Protein AF-A0A964BU59-F1 (afdb_monomer_lite)

Radius of gyration: 17.19 Å; chains: 1; bounding box: 51×30×40 Å

Foldseek 3Di:
DPPVVVVVVVVVLVVVLVVLVVLCQVCVVVLVVCVVVVDQLQVSLVVSDDDDDSVSNSVSSVLSVVLLVCLLVVQAVDLVFDALVRSCVVSVHDSVSSVVSLVVCVVVVQWDDDPRGIHGPVND

Sequence (124 aa):
MNTHEESNRAKKAALLAKKDRENIIKNGVNILQHYRSGWSVVEIAAATCESENTSIRISAIRNFINQVNSIMGLIKSHVEGLSDREIAQKLNLEVGIVMEELKWFQKSHIVTQKGQVWIHKKYE

Secondary structure (DSSP, 8-state):
--HHHHHHHHHHHHHHHHHHHHHHHHHHHHHHHHHHTT--HHHHHHHS--SS-HHHHHHHHHHHHHHHHHHHHHHHH-TT-EEHHHHHHHHT--HHHHHHHHHHHHHTTSEEEETTEEEEGGG-

pLDDT: mean 85.46, std 11.57, range [49.75, 96.31]

Organism: NCBI:txid2874699

Structure (mmCIF, N/CA/C/O backbone):
data_AF-A0A964BU59-F1
#
_entry.id   AF-A0A964BU59-F1
#
loop_
_atom_site.group_PDB
_atom_site.id
_atom_site.type_symbol
_atom_site.label_atom_id
_atom_site.label_alt_id
_atom_site.label_comp_id
_atom_site.label_asym_id
_atom_site.label_entity_id
_atom_site.label_seq_id
_atom_site.pdbx_PDB_ins_code
_atom_site.Cartn_x
_atom_site.Cartn_y
_atom_site.Cartn_z
_atom_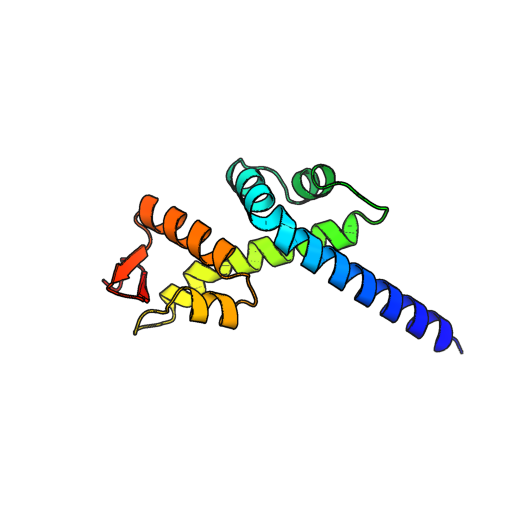site.occupancy
_atom_site.B_iso_or_equiv
_atom_site.auth_seq_id
_atom_site.auth_comp_id
_atom_site.auth_asym_id
_atom_site.auth_atom_id
_atom_site.pdbx_PDB_model_num
ATOM 1 N N . MET A 1 1 ? 34.191 -20.602 -13.731 1.00 49.75 1 MET A N 1
ATOM 2 C CA . MET A 1 1 ? 34.687 -19.266 -13.346 1.00 49.75 1 MET A CA 1
ATOM 3 C C . MET A 1 1 ? 33.819 -18.243 -14.060 1.00 49.75 1 MET A C 1
ATOM 5 O O . MET A 1 1 ? 33.928 -18.165 -15.270 1.00 49.75 1 MET A O 1
ATOM 9 N N . ASN A 1 2 ? 32.903 -17.566 -13.357 1.00 51.34 2 ASN A N 1
ATOM 10 C CA . ASN A 1 2 ? 32.447 -16.217 -13.737 1.00 51.34 2 ASN A CA 1
ATOM 11 C C . ASN A 1 2 ? 31.745 -15.486 -12.578 1.00 51.34 2 ASN A C 1
ATOM 13 O O . ASN A 1 2 ? 30.737 -14.802 -12.733 1.00 51.34 2 ASN A O 1
ATOM 17 N N . THR A 1 3 ? 32.353 -15.576 -11.393 1.00 56.88 3 THR A N 1
ATOM 18 C CA . THR A 1 3 ? 31.974 -14.797 -10.203 1.00 56.88 3 THR A CA 1
ATOM 19 C C . THR A 1 3 ? 31.984 -13.284 -10.470 1.00 56.88 3 THR A C 1
ATOM 21 O O . THR A 1 3 ? 31.215 -12.542 -9.863 1.00 56.88 3 THR A O 1
ATOM 24 N N . HIS A 1 4 ? 32.802 -12.813 -11.419 1.00 55.91 4 HIS A N 1
ATOM 25 C CA . HIS A 1 4 ? 32.839 -11.414 -11.856 1.00 55.91 4 HIS A CA 1
ATOM 26 C C . HIS A 1 4 ? 31.603 -10.979 -12.666 1.00 55.91 4 HIS A C 1
ATOM 28 O O . HIS A 1 4 ? 31.104 -9.871 -12.457 1.00 55.91 4 HIS A O 1
ATOM 34 N N . GLU A 1 5 ? 31.071 -11.828 -13.551 1.00 57.62 5 GLU A N 1
ATOM 35 C CA . GLU A 1 5 ? 29.862 -11.515 -14.332 1.00 57.62 5 GLU A CA 1
ATOM 36 C C . GLU A 1 5 ? 28.599 -11.549 -13.464 1.00 57.62 5 GLU A C 1
ATOM 38 O O . GLU A 1 5 ? 27.746 -10.664 -13.573 1.00 57.62 5 GLU A O 1
ATOM 43 N N . GLU A 1 6 ? 28.506 -12.513 -12.544 1.00 60.28 6 GLU A N 1
ATOM 44 C CA . GLU A 1 6 ? 27.421 -12.580 -11.558 1.00 60.28 6 GLU A CA 1
ATOM 45 C C . GLU A 1 6 ? 27.454 -11.387 -10.594 1.00 60.28 6 GLU A C 1
ATOM 47 O O . GLU A 1 6 ? 26.414 -10.777 -10.333 1.00 60.28 6 GLU A O 1
ATOM 52 N N . SER A 1 7 ? 28.647 -10.974 -10.144 1.00 62.88 7 SER A N 1
ATOM 53 C CA . SER A 1 7 ? 28.828 -9.767 -9.325 1.00 62.88 7 SER A CA 1
ATOM 54 C C . SER A 1 7 ? 28.364 -8.500 -10.057 1.00 62.88 7 SER A C 1
ATOM 56 O O . SER A 1 7 ? 27.665 -7.664 -9.478 1.00 62.88 7 SER A O 1
ATOM 58 N N . ASN A 1 8 ? 28.674 -8.366 -11.350 1.00 73.06 8 ASN A N 1
ATOM 59 C CA . ASN A 1 8 ? 28.233 -7.225 -12.157 1.00 73.06 8 ASN A CA 1
ATOM 60 C C . ASN A 1 8 ? 26.718 -7.232 -12.417 1.00 73.06 8 ASN A C 1
ATOM 62 O O . ASN A 1 8 ? 26.082 -6.175 -12.368 1.00 73.06 8 ASN A O 1
ATOM 66 N N . ARG A 1 9 ? 26.111 -8.407 -12.628 1.00 71.44 9 ARG A N 1
ATOM 67 C CA . ARG A 1 9 ? 24.655 -8.545 -12.790 1.00 71.44 9 ARG A CA 1
ATOM 68 C C . ARG A 1 9 ? 23.909 -8.186 -11.502 1.00 71.44 9 ARG A C 1
ATOM 70 O O . ARG A 1 9 ? 22.942 -7.427 -11.561 1.00 71.44 9 ARG A O 1
ATOM 77 N N . ALA A 1 10 ? 24.384 -8.659 -10.350 1.00 74.50 10 ALA A N 1
ATOM 78 C CA . ALA A 1 10 ? 23.802 -8.345 -9.046 1.00 74.50 10 ALA A CA 1
ATOM 79 C C . ALA A 1 10 ? 23.885 -6.844 -8.721 1.00 74.50 10 ALA A C 1
ATOM 81 O O . ALA A 1 10 ? 22.891 -6.242 -8.315 1.00 74.50 10 ALA A O 1
ATOM 82 N N . LYS A 1 11 ? 25.036 -6.204 -8.976 1.00 79.19 11 LYS A N 1
ATOM 83 C CA . LYS A 1 11 ? 25.199 -4.750 -8.801 1.00 79.19 11 LYS A CA 1
ATOM 84 C C . LYS A 1 11 ? 24.260 -3.951 -9.706 1.00 79.19 11 LYS A C 1
ATOM 86 O O . LYS A 1 11 ? 23.633 -2.998 -9.244 1.00 79.19 11 LYS A O 1
ATOM 91 N N . LYS A 1 12 ? 24.119 -4.353 -10.975 1.00 78.06 12 LYS A N 1
ATOM 92 C CA . LYS A 1 12 ? 23.189 -3.712 -11.918 1.00 78.06 12 LYS A CA 1
ATOM 93 C C . LYS A 1 12 ? 21.735 -3.860 -11.455 1.00 78.06 12 LYS A C 1
ATOM 95 O O . LYS A 1 12 ? 20.997 -2.880 -11.481 1.00 78.06 12 LYS A O 1
ATOM 100 N N . ALA A 1 13 ? 21.342 -5.042 -10.980 1.00 71.69 13 ALA A N 1
ATOM 101 C CA . ALA A 1 13 ? 20.005 -5.286 -10.439 1.00 71.69 13 ALA A CA 1
ATOM 102 C C . ALA A 1 13 ? 19.720 -4.444 -9.183 1.00 71.69 13 ALA A C 1
ATOM 104 O O . ALA A 1 13 ? 18.660 -3.832 -9.090 1.00 71.69 13 ALA A O 1
ATOM 105 N N . ALA A 1 14 ? 20.677 -4.342 -8.257 1.00 76.62 14 ALA A N 1
ATOM 106 C CA . ALA A 1 14 ? 20.539 -3.517 -7.057 1.00 76.62 14 ALA A CA 1
ATOM 107 C C . ALA A 1 14 ? 20.402 -2.020 -7.387 1.00 76.62 14 ALA A C 1
ATOM 109 O O . ALA A 1 14 ? 19.564 -1.329 -6.808 1.00 76.62 14 ALA A O 1
ATOM 110 N N . LEU A 1 15 ? 21.186 -1.518 -8.349 1.00 79.69 15 LEU A N 1
ATOM 111 C CA . LEU A 1 15 ? 21.088 -0.130 -8.807 1.00 79.69 15 LEU A CA 1
ATOM 112 C C . LEU A 1 15 ? 19.721 0.164 -9.442 1.00 79.69 15 LEU A C 1
ATOM 114 O O . LEU A 1 15 ? 19.140 1.216 -9.185 1.00 79.69 15 LEU A O 1
ATOM 118 N N . LEU A 1 16 ? 19.204 -0.763 -10.251 1.00 71.75 16 LEU A N 1
ATOM 119 C CA . LEU A 1 16 ? 17.882 -0.638 -10.866 1.00 71.75 16 LEU A CA 1
ATOM 120 C C . LEU A 1 16 ? 16.769 -0.678 -9.814 1.00 71.75 16 LEU A C 1
ATOM 122 O O . LEU A 1 16 ? 15.941 0.223 -9.795 1.00 71.75 16 LEU A O 1
ATOM 126 N N . ALA A 1 17 ? 16.823 -1.612 -8.861 1.00 71.19 17 ALA A N 1
ATOM 127 C CA . ALA A 1 17 ? 15.864 -1.674 -7.757 1.00 71.19 17 ALA A CA 1
ATOM 128 C C . ALA A 1 17 ? 15.848 -0.383 -6.918 1.00 71.19 17 ALA A C 1
ATOM 130 O O . ALA A 1 17 ? 14.790 0.059 -6.468 1.00 71.19 17 ALA A O 1
ATOM 131 N N . LYS A 1 18 ? 17.010 0.260 -6.733 1.00 77.75 18 LYS A N 1
ATOM 132 C CA . LYS A 1 18 ? 17.096 1.574 -6.085 1.00 77.75 18 LYS A CA 1
ATOM 133 C C . LYS A 1 18 ? 16.392 2.658 -6.907 1.00 77.75 18 LYS A C 1
ATOM 135 O O . LYS A 1 18 ? 15.580 3.390 -6.348 1.00 77.75 18 LYS A O 1
ATOM 140 N N . LYS A 1 19 ? 16.658 2.736 -8.216 1.00 77.56 19 LYS A N 1
ATOM 141 C CA . LYS A 1 19 ? 15.982 3.687 -9.118 1.00 77.56 19 LYS A 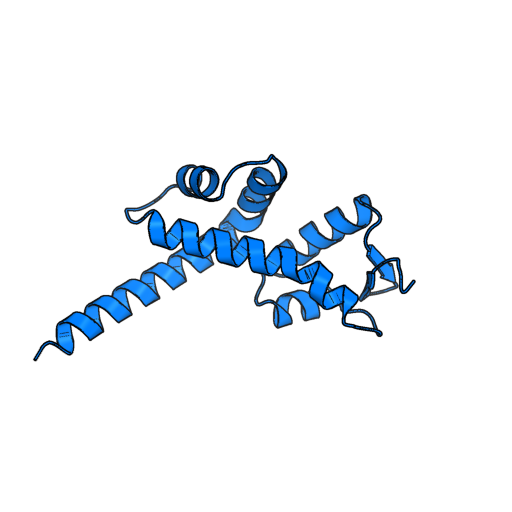CA 1
ATOM 142 C C . LYS A 1 19 ? 14.470 3.474 -9.148 1.00 77.56 19 LYS A C 1
ATOM 144 O O . LYS A 1 19 ? 13.720 4.442 -9.125 1.00 77.56 19 LYS A O 1
ATOM 149 N N . ASP A 1 20 ? 14.018 2.225 -9.138 1.00 75.25 20 ASP A N 1
ATOM 150 C CA . ASP A 1 20 ? 12.592 1.904 -9.112 1.00 75.25 20 ASP A CA 1
ATOM 151 C C . ASP A 1 20 ? 11.940 2.316 -7.790 1.00 75.25 20 ASP A C 1
ATOM 153 O O . ASP A 1 20 ? 10.840 2.865 -7.791 1.00 75.25 20 ASP A O 1
ATOM 157 N N . ARG A 1 21 ? 12.631 2.125 -6.659 1.00 75.00 21 ARG A N 1
ATOM 158 C CA . ARG A 1 21 ? 12.174 2.637 -5.360 1.00 75.00 21 ARG A CA 1
ATOM 159 C C . ARG A 1 21 ? 12.037 4.159 -5.384 1.00 75.00 21 ARG A C 1
ATOM 161 O O . ARG A 1 21 ? 11.029 4.680 -4.922 1.00 75.00 21 ARG A O 1
ATOM 168 N N . GLU A 1 22 ? 13.020 4.867 -5.932 1.00 80.00 22 GLU A N 1
ATOM 169 C CA . GLU A 1 22 ? 12.967 6.326 -6.095 1.00 80.00 22 GLU A CA 1
ATOM 170 C C . GLU A 1 22 ? 11.825 6.755 -7.030 1.00 80.00 22 GLU A C 1
ATOM 172 O O . GLU A 1 22 ? 11.149 7.746 -6.759 1.00 80.00 22 GLU A O 1
ATOM 177 N N . ASN A 1 23 ? 11.564 5.993 -8.094 1.00 78.38 23 ASN A N 1
ATOM 178 C CA . ASN A 1 23 ? 10.438 6.225 -8.992 1.00 78.38 23 ASN A CA 1
ATOM 179 C C . ASN A 1 23 ? 9.092 6.048 -8.275 1.00 78.38 23 ASN A C 1
ATOM 181 O O . ASN A 1 23 ? 8.215 6.893 -8.409 1.00 78.38 23 ASN A O 1
ATOM 185 N N . ILE A 1 24 ? 8.937 4.990 -7.476 1.00 83.12 24 ILE A N 1
ATOM 186 C CA . ILE A 1 24 ? 7.724 4.741 -6.684 1.00 83.12 24 ILE A CA 1
ATOM 187 C C . ILE A 1 24 ? 7.512 5.837 -5.640 1.00 83.12 24 ILE A C 1
ATOM 189 O O . ILE A 1 24 ? 6.385 6.273 -5.455 1.00 83.12 24 ILE A O 1
ATOM 193 N N . ILE A 1 25 ? 8.572 6.323 -4.993 1.00 81.31 25 ILE A N 1
ATOM 194 C CA . ILE A 1 25 ? 8.481 7.464 -4.068 1.00 81.31 25 ILE A CA 1
ATOM 195 C C . ILE A 1 25 ? 7.956 8.704 -4.809 1.00 81.31 25 ILE A C 1
ATOM 197 O O . ILE A 1 25 ? 7.018 9.353 -4.364 1.00 81.31 25 ILE A O 1
ATOM 201 N N . LYS A 1 26 ? 8.496 9.004 -5.995 1.00 82.62 26 LYS A N 1
ATOM 202 C CA . LYS A 1 26 ? 8.083 10.180 -6.779 1.00 82.62 26 LYS A CA 1
ATOM 203 C C . LYS A 1 26 ? 6.680 10.060 -7.381 1.00 82.62 26 LYS A C 1
ATOM 205 O O . LYS A 1 26 ? 5.969 11.054 -7.463 1.00 82.62 26 LYS A O 1
ATOM 210 N N . ASN A 1 27 ? 6.296 8.864 -7.828 1.00 84.50 27 ASN A N 1
ATOM 211 C CA . ASN A 1 27 ? 5.107 8.636 -8.657 1.00 84.50 27 ASN A CA 1
ATOM 212 C C . ASN A 1 27 ? 4.034 7.760 -7.992 1.00 84.50 27 ASN A C 1
ATOM 214 O O . ASN A 1 27 ? 3.029 7.443 -8.628 1.00 84.50 27 ASN A O 1
ATOM 218 N N . GLY A 1 28 ? 4.209 7.357 -6.733 1.00 87.38 28 GLY A N 1
ATOM 219 C CA . GLY A 1 28 ? 3.359 6.371 -6.059 1.00 87.38 28 GLY A CA 1
ATOM 220 C C . GLY A 1 28 ? 1.878 6.744 -6.046 1.00 87.38 28 GLY A C 1
ATOM 221 O O . GLY A 1 28 ? 1.030 5.886 -6.277 1.00 87.38 28 GLY A O 1
ATOM 222 N N . VAL A 1 29 ? 1.554 8.029 -5.874 1.00 88.19 29 VAL A N 1
ATOM 223 C CA . VAL A 1 29 ? 0.164 8.517 -5.922 1.00 88.19 29 VAL A CA 1
ATOM 224 C C . VAL A 1 29 ? -0.450 8.321 -7.311 1.00 88.19 29 VAL A C 1
ATOM 226 O O . VAL A 1 29 ? -1.563 7.811 -7.417 1.00 88.19 29 VAL A O 1
ATOM 229 N N . ASN A 1 30 ? 0.281 8.652 -8.379 1.00 89.81 30 ASN A N 1
ATOM 230 C CA . ASN A 1 30 ? -0.187 8.461 -9.756 1.00 89.81 30 ASN A CA 1
ATOM 231 C C . ASN A 1 30 ? -0.354 6.967 -10.077 1.00 89.81 30 ASN A C 1
ATOM 233 O O . ASN A 1 30 ? -1.357 6.561 -10.662 1.00 89.81 30 ASN A O 1
ATOM 237 N N . ILE A 1 31 ? 0.587 6.129 -9.625 1.00 90.88 31 ILE A N 1
ATOM 238 C CA . ILE A 1 31 ? 0.494 4.664 -9.733 1.00 90.88 31 ILE A CA 1
ATOM 239 C C . ILE A 1 31 ? -0.801 4.160 -9.081 1.00 90.88 31 ILE A C 1
ATOM 241 O O . ILE A 1 31 ? -1.524 3.368 -9.688 1.00 90.88 31 ILE A O 1
ATOM 245 N N . LEU A 1 32 ? -1.132 4.644 -7.878 1.00 91.56 32 LEU A N 1
ATOM 246 C CA . LEU A 1 32 ? -2.372 4.279 -7.190 1.00 91.56 32 LEU A CA 1
ATOM 247 C C . LEU A 1 32 ? -3.621 4.771 -7.914 1.00 91.56 32 LEU A C 1
ATOM 249 O O . LEU A 1 32 ? -4.610 4.045 -7.969 1.00 91.56 32 LEU A O 1
ATOM 253 N N . GLN A 1 33 ? -3.598 5.973 -8.489 1.00 91.38 33 GLN A N 1
ATOM 254 C CA . GLN A 1 33 ? -4.721 6.482 -9.277 1.00 91.38 33 GLN A CA 1
ATOM 255 C C . GLN A 1 33 ? -5.009 5.591 -10.491 1.00 91.38 33 GLN A C 1
ATOM 257 O O . GLN A 1 33 ? -6.165 5.225 -10.715 1.00 91.38 33 GLN A O 1
ATOM 262 N N . HIS A 1 34 ? -3.977 5.180 -11.233 1.00 93.12 34 HIS A N 1
ATOM 263 C CA . HIS A 1 34 ? -4.148 4.261 -12.359 1.00 93.12 34 HIS A CA 1
ATOM 264 C C . HIS A 1 34 ? -4.635 2.881 -11.908 1.00 93.12 34 HIS A C 1
ATOM 266 O O . HIS A 1 34 ? -5.594 2.357 -12.473 1.00 93.12 34 HIS A O 1
ATOM 272 N N . TYR A 1 35 ? -4.037 2.324 -10.851 1.00 92.81 35 TYR A N 1
ATOM 273 C CA . TYR A 1 35 ? -4.463 1.042 -10.285 1.00 92.81 35 TYR A CA 1
ATOM 274 C C . TYR A 1 35 ? -5.943 1.060 -9.871 1.00 92.81 35 TYR A C 1
ATOM 276 O O . TYR A 1 35 ? -6.707 0.175 -10.251 1.00 92.81 35 TYR A O 1
ATOM 284 N N . ARG A 1 36 ? -6.387 2.114 -9.175 1.00 89.88 36 ARG A N 1
ATOM 285 C CA . ARG A 1 36 ? -7.797 2.305 -8.786 1.00 89.88 36 ARG A CA 1
ATOM 286 C C . ARG A 1 36 ? -8.728 2.509 -9.983 1.00 89.88 36 ARG A C 1
ATOM 288 O O . ARG A 1 36 ? -9.908 2.192 -9.887 1.00 89.88 36 ARG A O 1
ATOM 295 N N . SER A 1 37 ? -8.204 3.009 -11.100 1.00 92.81 37 SER A N 1
ATOM 296 C CA . SER A 1 37 ? -8.938 3.156 -12.365 1.00 92.81 37 SER A CA 1
ATOM 297 C C . SER A 1 37 ? -9.037 1.845 -13.159 1.00 92.81 37 SER A C 1
ATOM 299 O O . SER A 1 37 ? -9.555 1.848 -14.271 1.00 92.81 37 SER A O 1
ATOM 301 N N . GLY A 1 38 ? -8.538 0.729 -12.614 1.00 92.69 38 GLY A N 1
ATOM 302 C CA . GLY A 1 38 ? -8.629 -0.599 -13.224 1.00 92.69 38 GLY A CA 1
ATOM 303 C C . GLY A 1 38 ? -7.479 -0.951 -14.165 1.00 92.69 38 GLY A C 1
ATOM 304 O O . GLY A 1 38 ? -7.548 -1.978 -14.834 1.00 92.69 38 GLY A O 1
ATOM 305 N N . TRP A 1 39 ? -6.424 -0.135 -14.222 1.00 94.31 39 TRP A N 1
ATOM 306 C CA . TRP A 1 39 ? -5.276 -0.412 -15.083 1.00 94.31 39 TRP A CA 1
ATOM 307 C C . TRP A 1 39 ? -4.473 -1.600 -14.551 1.00 94.31 39 TRP A C 1
ATOM 309 O O . TRP A 1 39 ? -4.229 -1.736 -13.348 1.00 94.31 39 TRP A O 1
ATOM 319 N N . SER A 1 40 ? -3.995 -2.441 -15.462 1.00 92.06 40 SER A N 1
ATOM 320 C CA . SER A 1 40 ? -3.065 -3.515 -15.143 1.00 92.06 40 SER A CA 1
ATOM 321 C C . SER A 1 40 ? -1.685 -2.962 -14.781 1.00 92.06 40 SER A C 1
ATOM 323 O O . SER A 1 40 ? -1.248 -1.914 -15.256 1.00 92.06 40 SER A O 1
ATOM 325 N N . VAL A 1 41 ? -0.924 -3.724 -13.990 1.00 90.12 41 VAL A N 1
ATOM 326 C CA . VAL A 1 41 ? 0.463 -3.370 -13.632 1.00 90.12 41 VAL A CA 1
ATOM 327 C C . VAL A 1 41 ? 1.336 -3.128 -14.870 1.00 90.12 41 VAL A C 1
ATOM 329 O O . VAL A 1 41 ? 2.252 -2.311 -14.826 1.00 90.12 41 VAL A O 1
ATOM 332 N N . VAL A 1 42 ? 1.053 -3.823 -15.976 1.00 88.75 42 VAL A N 1
ATOM 333 C CA . VAL A 1 42 ? 1.785 -3.672 -17.239 1.00 88.75 42 VAL A CA 1
ATOM 334 C C . VAL A 1 42 ? 1.497 -2.313 -17.876 1.00 88.75 42 VAL A C 1
ATOM 336 O O . VAL A 1 42 ? 2.434 -1.619 -18.262 1.00 88.75 42 VAL A O 1
ATOM 339 N N . GLU A 1 43 ? 0.230 -1.901 -17.928 1.00 89.38 43 GLU A N 1
ATOM 340 C CA . GLU A 1 43 ? -0.172 -0.592 -18.464 1.00 89.38 43 GLU A CA 1
ATOM 341 C C . GLU A 1 43 ? 0.392 0.554 -17.616 1.00 89.38 43 GLU A C 1
ATOM 343 O O . GLU A 1 43 ? 0.939 1.516 -18.151 1.00 89.38 43 GLU A O 1
ATOM 348 N N . ILE A 1 44 ? 0.361 0.416 -16.287 1.00 89.81 44 ILE A N 1
ATOM 349 C CA . ILE A 1 44 ? 0.948 1.403 -15.368 1.00 89.81 44 ILE A CA 1
ATOM 350 C C . ILE A 1 44 ? 2.471 1.492 -15.560 1.00 89.81 44 ILE A C 1
ATOM 352 O O . ILE A 1 44 ? 3.047 2.584 -15.573 1.00 89.81 44 ILE A O 1
ATOM 356 N N . ALA A 1 45 ? 3.145 0.352 -15.736 1.00 85.62 45 ALA A N 1
ATOM 357 C CA . ALA A 1 45 ? 4.581 0.321 -15.998 1.00 85.62 45 ALA A CA 1
ATOM 358 C C . ALA A 1 45 ? 4.944 0.987 -17.333 1.00 85.62 45 ALA A C 1
ATOM 360 O O . ALA A 1 45 ? 5.983 1.638 -17.423 1.00 85.62 45 ALA A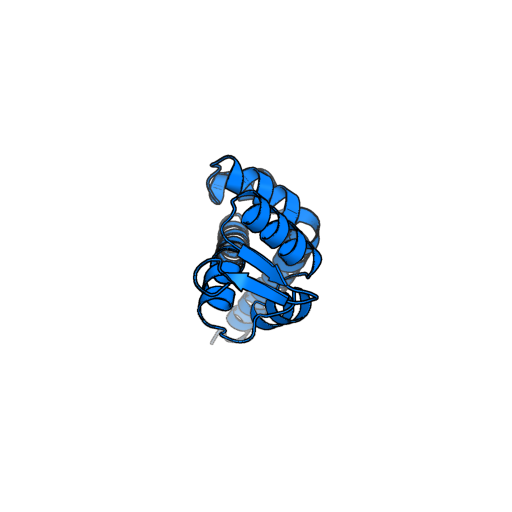 O 1
ATOM 361 N N . ALA A 1 46 ? 4.096 0.844 -18.354 1.00 82.88 46 ALA A N 1
ATOM 362 C CA . ALA A 1 46 ? 4.289 1.491 -19.647 1.00 82.88 46 ALA A CA 1
ATOM 363 C C . ALA A 1 46 ? 4.087 3.017 -19.576 1.00 82.88 46 ALA A C 1
ATOM 365 O O . ALA A 1 46 ? 4.821 3.758 -20.225 1.00 82.88 46 ALA A O 1
ATOM 366 N N . ALA A 1 47 ? 3.143 3.494 -18.757 1.00 82.44 47 ALA A N 1
ATOM 367 C CA . ALA A 1 47 ? 2.828 4.920 -18.623 1.00 82.44 47 ALA A CA 1
ATOM 368 C C . ALA A 1 47 ? 3.853 5.726 -17.797 1.00 82.44 47 ALA A C 1
ATOM 370 O O . ALA A 1 47 ? 3.961 6.938 -17.950 1.00 82.44 47 ALA A O 1
ATOM 371 N N . THR A 1 48 ? 4.632 5.075 -16.930 1.00 71.88 48 THR A N 1
ATOM 372 C CA . THR A 1 48 ? 5.555 5.723 -15.971 1.00 71.88 48 THR A CA 1
ATOM 373 C C . THR A 1 48 ? 7.000 5.841 -16.507 1.00 71.88 48 THR A C 1
ATOM 375 O O . THR A 1 48 ? 7.967 5.517 -15.816 1.00 71.88 48 THR A O 1
ATOM 378 N N . CYS A 1 49 ? 7.157 6.238 -17.778 1.00 62.84 49 CYS A N 1
ATOM 379 C CA . CYS A 1 49 ? 8.380 6.064 -18.579 1.00 62.84 49 CYS A CA 1
ATOM 380 C C . CYS A 1 49 ? 9.604 6.909 -18.150 1.00 62.84 49 CYS A C 1
ATOM 382 O O . CYS A 1 49 ? 9.484 8.108 -17.944 1.00 62.84 49 CYS A O 1
ATOM 384 N N . GLU A 1 50 ? 10.765 6.231 -18.095 1.00 53.09 50 GLU A N 1
ATOM 385 C CA . GLU A 1 50 ? 12.138 6.630 -18.491 1.00 53.09 50 GLU A CA 1
ATOM 386 C C . GLU A 1 50 ? 13.047 5.377 -18.261 1.00 53.09 50 GLU A C 1
ATOM 388 O O . GLU A 1 50 ? 13.289 4.974 -17.123 1.00 53.09 50 GLU A O 1
ATOM 393 N N . SER A 1 51 ? 13.519 4.698 -19.325 1.00 56.56 51 SER A N 1
ATOM 394 C CA . SER A 1 51 ? 14.504 3.568 -19.366 1.00 56.56 51 SER A CA 1
ATOM 395 C C . SER A 1 51 ? 14.034 2.102 -19.571 1.00 56.56 51 SER A C 1
ATOM 397 O O . SER A 1 51 ? 12.861 1.758 -19.453 1.00 56.56 51 SER A O 1
ATOM 399 N N . GLU A 1 52 ? 15.023 1.252 -19.890 1.00 56.69 52 GLU A N 1
ATOM 400 C CA . GLU A 1 52 ? 15.074 0.105 -20.826 1.00 56.69 52 GLU A CA 1
ATOM 401 C C . GLU A 1 52 ? 14.511 -1.260 -20.363 1.00 56.69 52 GLU A C 1
ATOM 403 O O . GLU A 1 52 ? 14.488 -2.190 -21.165 1.00 56.69 52 GLU A O 1
ATOM 408 N N . ASN A 1 53 ? 14.080 -1.444 -19.103 1.00 68.69 53 ASN A N 1
ATOM 409 C CA . ASN A 1 53 ? 13.767 -2.793 -18.580 1.00 68.69 53 ASN A CA 1
ATOM 410 C C . ASN A 1 53 ? 12.382 -2.914 -17.915 1.00 68.69 53 ASN A C 1
ATOM 412 O O . ASN A 1 53 ? 12.215 -2.795 -16.700 1.00 68.69 53 ASN A O 1
ATOM 416 N N . THR A 1 54 ? 11.369 -3.181 -18.740 1.00 74.19 54 THR A N 1
ATOM 417 C CA . THR A 1 54 ? 9.944 -3.238 -18.368 1.00 74.19 54 THR A CA 1
ATOM 418 C C . THR A 1 54 ? 9.620 -4.282 -17.291 1.00 74.19 54 THR A C 1
ATOM 420 O O . THR A 1 54 ? 8.774 -4.034 -16.436 1.00 74.19 54 THR A O 1
ATOM 423 N N . SER A 1 55 ? 10.306 -5.430 -17.271 1.00 77.56 55 SER A N 1
ATOM 424 C CA . SER A 1 55 ? 10.028 -6.532 -16.332 1.00 77.56 55 SER A CA 1
ATOM 425 C C . SER A 1 55 ? 10.334 -6.186 -14.869 1.00 77.56 55 SER A C 1
ATOM 427 O O . SER A 1 55 ? 9.551 -6.516 -13.976 1.00 77.56 55 SER A O 1
ATOM 429 N N . ILE A 1 56 ? 11.441 -5.482 -14.621 1.00 75.62 56 ILE A N 1
ATOM 430 C CA . ILE A 1 56 ? 11.859 -5.073 -13.274 1.00 75.62 56 ILE A CA 1
ATOM 431 C C . ILE A 1 56 ? 10.885 -4.020 -12.729 1.00 75.62 56 ILE A C 1
ATOM 433 O O . ILE A 1 56 ? 10.401 -4.158 -11.606 1.00 75.62 56 ILE A O 1
ATOM 437 N N . ARG A 1 57 ? 10.475 -3.055 -13.561 1.00 79.88 57 ARG A N 1
ATOM 438 C CA . ARG A 1 57 ? 9.466 -2.049 -13.199 1.00 79.88 57 ARG A CA 1
ATOM 439 C C . ARG A 1 57 ? 8.107 -2.669 -12.886 1.00 79.88 57 ARG A C 1
ATOM 441 O O . ARG A 1 57 ? 7.504 -2.324 -11.874 1.00 79.88 57 ARG A O 1
ATOM 448 N N . ILE A 1 58 ? 7.641 -3.610 -13.713 1.00 87.25 58 ILE A N 1
ATOM 449 C CA . ILE A 1 58 ? 6.417 -4.379 -13.432 1.00 87.25 58 ILE A CA 1
ATOM 450 C C . ILE A 1 58 ? 6.519 -5.032 -12.051 1.00 87.25 58 ILE A C 1
ATOM 452 O O . ILE A 1 58 ? 5.577 -4.955 -11.264 1.00 87.25 58 ILE A O 1
ATOM 456 N N . SER A 1 59 ? 7.662 -5.647 -11.730 1.00 86.31 59 SER A N 1
ATOM 457 C CA . SER A 1 59 ? 7.875 -6.249 -10.412 1.00 86.31 59 SER A CA 1
ATOM 458 C C . SER A 1 59 ? 7.844 -5.213 -9.288 1.00 86.31 59 SER A C 1
ATOM 460 O O . SER A 1 59 ? 7.242 -5.471 -8.248 1.00 86.31 59 SER A O 1
ATOM 462 N N . ALA A 1 60 ? 8.466 -4.050 -9.480 1.00 85.56 60 ALA A N 1
ATOM 463 C CA . ALA A 1 60 ? 8.498 -2.987 -8.484 1.00 85.56 60 ALA A CA 1
ATOM 464 C C . ALA A 1 60 ? 7.095 -2.414 -8.213 1.00 85.56 60 ALA A C 1
ATOM 466 O O . ALA A 1 60 ? 6.678 -2.336 -7.059 1.00 85.56 60 ALA A O 1
ATOM 467 N N . ILE A 1 61 ? 6.332 -2.099 -9.265 1.00 90.00 61 ILE A N 1
ATOM 468 C CA . ILE A 1 61 ? 4.951 -1.600 -9.158 1.00 90.00 61 ILE A CA 1
ATOM 469 C C . ILE A 1 61 ? 4.043 -2.654 -8.518 1.00 90.00 61 ILE A C 1
ATOM 471 O O . ILE A 1 61 ? 3.247 -2.329 -7.640 1.00 90.00 61 ILE A O 1
ATOM 475 N N . ARG A 1 62 ? 4.185 -3.930 -8.899 1.00 91.94 62 ARG A N 1
ATOM 476 C CA . ARG A 1 62 ? 3.436 -5.028 -8.272 1.00 91.94 62 ARG A CA 1
ATOM 477 C C . ARG A 1 62 ? 3.719 -5.118 -6.775 1.00 91.94 62 ARG A C 1
ATOM 479 O O . ARG A 1 62 ? 2.785 -5.231 -5.989 1.00 91.94 62 ARG A O 1
ATOM 486 N N . ASN A 1 63 ? 4.990 -5.063 -6.381 1.00 91.50 63 ASN A N 1
ATOM 487 C CA . ASN A 1 63 ? 5.376 -5.110 -4.972 1.00 91.50 63 ASN A CA 1
ATOM 488 C C . ASN A 1 63 ? 4.805 -3.920 -4.197 1.00 91.50 63 ASN A C 1
ATOM 490 O O . ASN A 1 63 ? 4.250 -4.119 -3.121 1.00 91.50 63 ASN A O 1
ATOM 494 N N . PHE A 1 64 ? 4.866 -2.720 -4.773 1.00 92.44 64 PHE A N 1
ATOM 495 C CA . PHE A 1 64 ? 4.255 -1.526 -4.198 1.00 92.44 64 PHE A CA 1
ATOM 496 C C . PHE A 1 64 ? 2.745 -1.692 -3.979 1.00 92.44 64 PHE A C 1
ATOM 498 O O . PHE A 1 64 ? 2.260 -1.491 -2.868 1.00 92.44 64 PHE A O 1
ATOM 505 N N . ILE A 1 65 ? 2.005 -2.143 -4.997 1.00 93.50 65 ILE A N 1
ATOM 506 C CA . ILE A 1 65 ? 0.561 -2.406 -4.885 1.00 93.50 65 ILE A CA 1
ATOM 507 C C . ILE A 1 65 ? 0.278 -3.459 -3.804 1.00 93.50 65 ILE A C 1
ATOM 509 O O . ILE A 1 65 ? -0.643 -3.297 -3.006 1.00 93.50 65 ILE A O 1
ATOM 513 N N . ASN A 1 66 ? 1.090 -4.515 -3.719 1.00 94.44 66 ASN A N 1
ATOM 514 C CA . ASN A 1 66 ? 0.946 -5.539 -2.683 1.00 94.44 66 ASN A CA 1
ATOM 515 C C . ASN A 1 66 ? 1.179 -4.982 -1.270 1.00 94.44 66 ASN A C 1
ATOM 517 O O . ASN A 1 66 ? 0.440 -5.330 -0.348 1.00 94.44 66 ASN A O 1
ATOM 521 N N . GLN A 1 67 ? 2.176 -4.111 -1.087 1.00 93.81 67 GLN A N 1
ATOM 522 C CA . GLN A 1 67 ? 2.410 -3.429 0.189 1.00 93.81 67 GLN A CA 1
ATOM 523 C C . GLN A 1 67 ? 1.216 -2.544 0.562 1.00 93.81 67 GLN A C 1
ATOM 525 O O . GLN A 1 67 ? 0.758 -2.592 1.701 1.00 93.81 67 GLN A O 1
ATOM 530 N N . VAL A 1 68 ? 0.661 -1.797 -0.395 1.00 93.62 68 VAL A N 1
ATOM 531 C CA . VAL A 1 68 ? -0.520 -0.948 -0.173 1.00 93.62 68 VAL A CA 1
ATOM 532 C C . VAL A 1 68 ? -1.745 -1.789 0.197 1.00 93.62 68 VAL A C 1
ATOM 534 O O . VAL A 1 68 ? -2.383 -1.531 1.216 1.00 93.62 68 VAL A O 1
ATOM 537 N N . ASN A 1 69 ? -2.012 -2.875 -0.530 1.00 93.94 69 ASN A N 1
ATOM 538 C CA . ASN A 1 69 ? -3.090 -3.812 -0.197 1.00 93.94 69 ASN A CA 1
ATOM 539 C C . ASN A 1 69 ? -2.906 -4.446 1.201 1.00 93.94 69 ASN A C 1
ATOM 541 O O . ASN A 1 69 ? -3.884 -4.796 1.868 1.00 93.94 69 ASN A O 1
ATOM 545 N N . SER A 1 70 ? -1.662 -4.561 1.679 1.00 95.56 70 SER A N 1
ATOM 546 C CA . SER A 1 70 ? -1.338 -5.103 3.005 1.00 95.56 70 SER A CA 1
ATOM 547 C C . SER A 1 70 ? -1.660 -4.148 4.161 1.00 95.56 70 SER A C 1
ATOM 549 O O . SER A 1 70 ? -1.781 -4.620 5.292 1.00 95.56 70 SER A O 1
ATOM 551 N N . ILE A 1 71 ? -1.878 -2.846 3.910 1.00 95.12 71 ILE A N 1
ATOM 552 C CA . ILE A 1 71 ? -2.292 -1.862 4.933 1.00 95.12 71 ILE A CA 1
ATOM 553 C C . ILE A 1 71 ? -3.522 -2.362 5.693 1.00 95.12 71 ILE A C 1
ATOM 555 O O . ILE A 1 71 ? -3.536 -2.398 6.924 1.00 95.12 71 ILE A O 1
ATOM 559 N N . MET A 1 72 ? -4.534 -2.839 4.967 1.00 93.56 72 MET A N 1
ATOM 560 C CA . MET A 1 72 ? -5.760 -3.334 5.589 1.00 93.56 72 MET A CA 1
ATOM 561 C C . MET A 1 72 ? -5.564 -4.630 6.363 1.00 93.56 72 MET A C 1
ATOM 563 O O . MET A 1 72 ? -6.202 -4.823 7.398 1.00 93.56 72 MET A O 1
ATOM 567 N N . GLY A 1 73 ? -4.707 -5.526 5.872 1.00 94.12 73 GLY A N 1
ATOM 568 C CA . GLY A 1 73 ? -4.350 -6.744 6.595 1.00 94.12 73 GLY A CA 1
ATOM 569 C C . GLY A 1 73 ? -3.694 -6.413 7.932 1.00 94.12 73 GLY A C 1
ATOM 570 O O . GLY A 1 73 ? -4.092 -6.948 8.965 1.00 94.12 73 GLY A O 1
ATOM 571 N N . LEU A 1 74 ? -2.766 -5.455 7.915 1.00 94.56 74 LEU A N 1
ATOM 572 C CA . LEU A 1 74 ? -2.047 -5.016 9.100 1.00 94.56 74 LEU A CA 1
ATOM 573 C C . LEU A 1 74 ? -2.992 -4.406 10.145 1.00 94.56 74 LEU A C 1
ATOM 575 O O . LEU A 1 74 ? -2.989 -4.852 11.291 1.00 94.56 74 LEU A O 1
ATOM 579 N N . ILE A 1 75 ? -3.868 -3.480 9.742 1.00 93.62 75 ILE A N 1
ATOM 580 C CA . ILE A 1 75 ? -4.871 -2.884 10.642 1.00 93.62 75 ILE A CA 1
ATOM 581 C C . ILE A 1 75 ? -5.814 -3.954 11.204 1.00 93.62 75 ILE A C 1
ATOM 583 O O . ILE A 1 75 ? -6.096 -3.967 12.396 1.00 93.62 75 ILE A O 1
ATOM 587 N N . LYS A 1 76 ? -6.289 -4.893 10.375 1.00 93.31 76 LYS A N 1
ATOM 588 C CA . LYS A 1 76 ? -7.171 -5.984 10.831 1.00 93.31 76 LYS A CA 1
ATOM 589 C C . LYS A 1 76 ? -6.512 -6.898 11.865 1.00 93.31 76 LYS A C 1
ATOM 591 O O . LYS A 1 76 ? -7.233 -7.539 12.622 1.00 93.31 76 LYS A O 1
ATOM 596 N N . SER A 1 77 ? -5.190 -7.025 11.840 1.00 91.06 77 SER A N 1
ATOM 597 C CA . SER A 1 77 ? -4.444 -7.890 12.758 1.00 91.06 77 SER A CA 1
ATOM 598 C C . SER A 1 77 ? -4.079 -7.208 14.078 1.00 91.06 77 SER A C 1
ATOM 600 O O . SER A 1 77 ? -3.657 -7.884 15.012 1.00 91.06 77 SER A O 1
ATOM 602 N N . HIS A 1 78 ? -4.233 -5.884 14.165 1.00 88.38 78 HIS A N 1
ATOM 603 C CA . HIS A 1 78 ? -3.752 -5.106 15.294 1.00 88.38 78 HIS A CA 1
ATOM 604 C C . HIS A 1 78 ? -4.907 -4.549 16.132 1.00 88.38 78 HIS A C 1
ATOM 606 O O . HIS A 1 78 ? -5.665 -3.692 15.686 1.00 88.38 78 HIS A O 1
ATOM 612 N N . VAL A 1 79 ? -5.026 -5.062 17.359 1.00 76.44 79 VAL A N 1
ATOM 613 C CA . VAL A 1 79 ? -6.153 -4.800 18.271 1.00 76.44 79 VAL A CA 1
ATOM 614 C C . VAL A 1 79 ? -6.145 -3.365 18.813 1.00 76.44 79 VAL A C 1
ATOM 616 O O . VAL A 1 79 ? -7.207 -2.799 19.042 1.00 76.44 79 VAL A O 1
ATOM 619 N N . GLU A 1 80 ? -4.968 -2.759 18.971 1.00 84.62 80 GLU A N 1
ATOM 620 C CA . GLU A 1 80 ? -4.802 -1.440 19.605 1.00 84.62 80 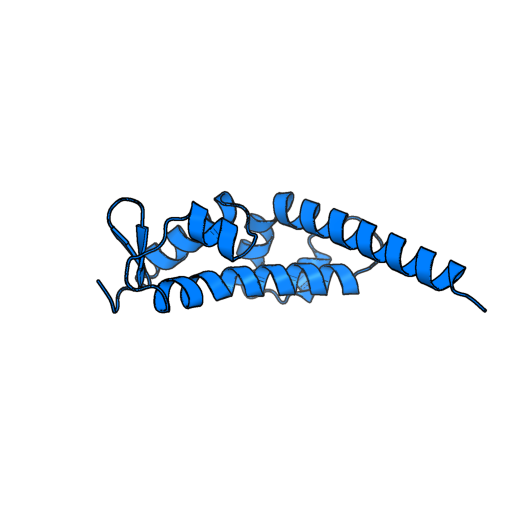GLU A CA 1
ATOM 621 C C . GLU A 1 80 ? -4.867 -0.263 18.606 1.00 84.62 80 GLU A C 1
ATOM 623 O O . GLU A 1 80 ? -4.904 0.896 19.013 1.00 84.62 80 GLU A O 1
ATOM 628 N N . GLY A 1 81 ? -4.963 -0.547 17.299 1.00 91.44 81 GLY A N 1
ATOM 629 C CA . GLY A 1 81 ? -4.895 0.456 16.228 1.00 91.44 81 GLY A CA 1
ATOM 630 C C . GLY A 1 81 ? -3.469 0.964 15.961 1.00 91.44 81 GLY A C 1
ATOM 631 O O . GLY A 1 81 ? -2.648 1.053 16.861 1.00 91.44 81 GLY A O 1
ATOM 632 N N . LEU A 1 82 ? -3.139 1.252 14.698 1.00 95.50 82 LEU A N 1
ATOM 633 C CA . LEU A 1 82 ? -1.803 1.746 14.321 1.00 95.50 82 LEU A CA 1
ATOM 634 C C . LEU A 1 82 ? -1.877 3.166 13.783 1.00 95.50 82 LEU A C 1
ATOM 636 O O . LEU A 1 82 ? -2.805 3.501 13.045 1.00 95.50 82 LEU A O 1
ATOM 640 N N . SER A 1 83 ? -0.863 3.973 14.075 1.00 96.12 83 SER A N 1
ATOM 641 C CA . SER A 1 83 ? -0.658 5.248 13.389 1.00 96.12 83 SER A CA 1
ATOM 642 C C . SER A 1 83 ? -0.225 5.044 11.933 1.00 96.12 83 SER A C 1
ATOM 644 O O . SER A 1 83 ? 0.325 4.009 11.545 1.00 96.12 83 SER A O 1
ATOM 646 N N . ASP A 1 84 ? -0.442 6.067 11.109 1.00 95.19 84 ASP A N 1
ATOM 647 C CA . ASP A 1 84 ? 0.043 6.131 9.726 1.00 95.19 84 ASP A CA 1
ATOM 648 C C . ASP A 1 84 ? 1.564 5.911 9.628 1.00 95.19 84 ASP A C 1
ATOM 650 O O . ASP A 1 84 ? 2.036 5.193 8.744 1.00 95.19 84 ASP A O 1
ATOM 654 N N . ARG A 1 85 ? 2.333 6.455 10.578 1.00 96.31 85 ARG A N 1
ATOM 655 C CA . ARG A 1 85 ? 3.789 6.271 10.670 1.00 96.31 85 ARG A CA 1
ATOM 656 C C . ARG A 1 85 ? 4.184 4.828 10.968 1.00 96.31 85 ARG A C 1
ATOM 658 O O . ARG A 1 85 ? 5.097 4.308 10.330 1.00 96.31 85 ARG A O 1
ATOM 665 N N . GLU A 1 86 ? 3.502 4.167 11.899 1.00 96.00 86 GLU A N 1
ATOM 666 C CA . GLU A 1 86 ? 3.787 2.768 12.236 1.00 96.00 86 GLU A CA 1
ATOM 667 C C . GLU A 1 86 ? 3.430 1.825 11.087 1.00 96.00 86 GLU A C 1
ATOM 669 O O . GLU A 1 86 ? 4.185 0.896 10.792 1.00 96.00 86 GLU A O 1
ATOM 674 N N . ILE A 1 87 ? 2.312 2.081 10.401 1.00 96.00 87 ILE A N 1
ATOM 675 C CA . ILE A 1 87 ? 1.924 1.345 9.192 1.00 96.00 87 ILE A CA 1
ATOM 676 C C . ILE A 1 87 ? 2.995 1.525 8.111 1.00 96.00 87 ILE A C 1
ATOM 678 O O . ILE A 1 87 ? 3.470 0.538 7.545 1.00 96.00 87 ILE A O 1
ATOM 682 N N . ALA A 1 88 ? 3.416 2.767 7.857 1.00 94.62 88 ALA A N 1
ATOM 683 C CA . ALA A 1 88 ? 4.448 3.087 6.874 1.00 94.62 88 ALA A CA 1
ATOM 684 C C . ALA A 1 88 ? 5.773 2.380 7.179 1.00 94.62 88 ALA A C 1
ATOM 686 O O . ALA A 1 88 ? 6.363 1.763 6.292 1.00 94.62 88 ALA A O 1
ATOM 687 N N . GLN A 1 89 ? 6.206 2.391 8.440 1.00 94.88 89 GLN A N 1
ATOM 688 C CA . GLN A 1 89 ? 7.424 1.710 8.865 1.00 94.88 89 GLN A CA 1
ATOM 689 C C . GLN A 1 89 ? 7.318 0.190 8.687 1.00 94.88 89 GLN A C 1
ATOM 691 O O . GLN A 1 89 ? 8.223 -0.423 8.121 1.00 94.88 89 GLN A O 1
ATOM 696 N N . LYS A 1 90 ? 6.213 -0.423 9.128 1.00 95.06 90 LYS A N 1
ATOM 697 C CA . LYS A 1 90 ? 6.008 -1.879 9.045 1.00 95.06 90 LYS A CA 1
ATOM 698 C C . LYS A 1 90 ? 5.919 -2.379 7.606 1.00 95.06 90 LYS A C 1
ATOM 700 O O . LYS A 1 90 ? 6.372 -3.483 7.321 1.00 95.06 90 LYS A O 1
ATOM 705 N N . LEU A 1 91 ? 5.353 -1.579 6.706 1.00 92.38 91 LEU A N 1
ATOM 706 C CA . LEU A 1 91 ? 5.188 -1.942 5.299 1.00 92.38 91 LEU A CA 1
ATOM 707 C C . LEU A 1 91 ? 6.296 -1.391 4.399 1.00 92.38 91 LEU A C 1
ATOM 709 O O . LEU A 1 91 ? 6.287 -1.679 3.205 1.00 92.38 91 LEU A O 1
ATOM 713 N N . ASN A 1 92 ? 7.262 -0.647 4.955 1.00 91.69 92 ASN A N 1
ATOM 714 C CA . ASN A 1 92 ? 8.312 0.057 4.214 1.00 91.69 92 ASN A CA 1
ATOM 715 C C . ASN A 1 92 ? 7.728 0.899 3.061 1.00 91.69 92 ASN A C 1
ATOM 717 O O . ASN A 1 92 ? 8.149 0.795 1.906 1.00 91.69 92 ASN A O 1
ATOM 721 N N . LEU A 1 93 ? 6.728 1.711 3.399 1.00 90.81 93 LEU A N 1
ATOM 722 C CA . LEU A 1 93 ? 6.059 2.662 2.516 1.00 90.81 93 LEU A CA 1
ATOM 723 C C . LEU A 1 93 ? 6.374 4.093 2.948 1.00 90.81 93 LEU A C 1
ATOM 725 O O . LEU A 1 93 ? 6.751 4.356 4.089 1.00 90.81 93 LEU A O 1
ATOM 729 N N . GLU A 1 94 ? 6.189 5.036 2.034 1.00 91.44 94 GLU A N 1
ATOM 730 C CA . GLU A 1 94 ? 6.190 6.449 2.391 1.00 91.44 94 GLU A CA 1
ATOM 731 C C . GLU A 1 94 ? 4.911 6.803 3.161 1.00 91.44 94 GLU A C 1
ATOM 733 O O . GLU A 1 94 ? 3.814 6.376 2.794 1.00 91.44 94 GLU A O 1
ATOM 738 N N . VAL A 1 95 ? 5.042 7.618 4.213 1.00 93.75 95 VAL A N 1
ATOM 739 C CA . VAL A 1 95 ? 3.908 8.027 5.059 1.00 93.75 95 VAL A CA 1
ATOM 740 C C . VAL A 1 95 ? 2.819 8.711 4.232 1.00 93.75 95 VAL A C 1
ATOM 742 O O . VAL A 1 95 ? 1.647 8.410 4.423 1.00 93.75 95 VAL A O 1
ATOM 745 N N . GLY A 1 96 ? 3.183 9.556 3.260 1.00 92.25 96 GLY A N 1
ATOM 746 C CA . GLY A 1 96 ? 2.215 10.217 2.379 1.00 92.25 96 GLY A CA 1
ATOM 747 C C . GLY A 1 96 ? 1.336 9.231 1.601 1.00 92.25 96 GLY A C 1
ATOM 748 O O . GLY A 1 96 ? 0.124 9.418 1.528 1.00 92.25 96 GLY A O 1
ATOM 749 N N . ILE A 1 97 ? 1.915 8.131 1.104 1.00 93.75 97 ILE A N 1
ATOM 750 C CA . ILE A 1 97 ? 1.159 7.063 0.432 1.00 93.75 97 ILE A CA 1
ATOM 751 C C . ILE A 1 97 ? 0.188 6.391 1.402 1.00 93.75 97 ILE A C 1
ATOM 753 O O . ILE A 1 97 ? -0.977 6.184 1.069 1.00 93.75 97 ILE A O 1
ATOM 757 N N . VAL A 1 98 ? 0.654 6.079 2.612 1.00 95.25 98 VAL A N 1
ATOM 758 C CA . VAL A 1 98 ? -0.180 5.464 3.649 1.00 95.25 98 VAL A CA 1
ATOM 759 C C . VAL A 1 98 ? -1.338 6.385 4.032 1.00 95.25 98 VAL A C 1
ATOM 761 O O . VAL A 1 98 ? -2.477 5.932 4.083 1.00 95.25 98 VAL A O 1
ATOM 764 N N . MET A 1 99 ? -1.083 7.679 4.232 1.00 95.19 99 MET A N 1
ATOM 765 C CA . MET A 1 99 ? -2.124 8.665 4.528 1.00 95.19 99 MET A CA 1
ATOM 766 C C . MET A 1 99 ? -3.176 8.737 3.416 1.00 95.19 99 MET A C 1
ATOM 768 O O . MET A 1 99 ? -4.371 8.746 3.704 1.00 95.19 99 MET A O 1
ATOM 772 N N . GLU A 1 100 ? -2.756 8.781 2.150 1.00 93.88 100 GLU A N 1
ATOM 773 C CA . GLU A 1 100 ? -3.681 8.827 1.013 1.00 93.88 100 GLU A CA 1
ATOM 774 C C . GLU A 1 100 ? -4.508 7.542 0.877 1.00 93.88 100 GLU A C 1
ATOM 776 O O . GLU A 1 100 ? -5.706 7.605 0.585 1.00 93.88 100 GLU A O 1
ATOM 781 N N . GLU A 1 101 ? -3.911 6.377 1.131 1.00 94.06 101 GLU A N 1
ATOM 782 C CA . GLU A 1 101 ? -4.640 5.109 1.118 1.00 94.06 101 GLU A CA 1
ATOM 783 C C . GLU A 1 101 ? -5.639 5.013 2.281 1.00 94.06 101 GLU A C 1
ATOM 785 O O . GLU A 1 101 ? -6.794 4.638 2.089 1.00 94.06 101 GLU A O 1
ATOM 790 N N . LEU A 1 102 ? -5.243 5.424 3.486 1.00 95.00 102 LEU A N 1
ATOM 791 C CA . LEU A 1 102 ? -6.112 5.390 4.663 1.00 95.00 102 LEU A CA 1
ATOM 792 C C . LEU A 1 102 ? -7.292 6.352 4.537 1.00 95.00 102 LEU A C 1
ATOM 794 O O . LEU A 1 102 ? -8.421 5.968 4.842 1.00 95.00 102 LEU A O 1
ATOM 798 N N . LYS A 1 103 ? -7.078 7.554 3.986 1.00 94.50 103 LYS A N 1
ATOM 799 C CA . LYS A 1 103 ? -8.172 8.468 3.615 1.00 94.50 103 LYS A CA 1
ATOM 800 C C . LYS A 1 103 ? -9.139 7.814 2.628 1.00 94.50 103 LYS A C 1
ATOM 802 O O . LYS A 1 103 ? -10.352 7.988 2.746 1.00 94.50 103 LYS A O 1
ATOM 807 N N . TRP A 1 104 ? -8.623 7.074 1.646 1.00 93.25 104 TRP A N 1
ATOM 808 C CA . TRP A 1 104 ? -9.454 6.367 0.673 1.00 93.25 104 TRP A CA 1
ATOM 809 C C . TRP A 1 104 ? -10.273 5.241 1.328 1.00 93.25 104 TRP A C 1
ATOM 811 O O . TRP A 1 104 ? -11.488 5.158 1.117 1.00 93.25 104 TRP A O 1
ATOM 821 N N . PHE A 1 105 ? -9.660 4.432 2.198 1.00 93.88 105 PHE A N 1
ATOM 822 C CA . PHE A 1 105 ? -10.368 3.397 2.960 1.00 93.88 105 PHE A CA 1
ATOM 823 C C . PHE A 1 105 ? -11.408 3.975 3.924 1.00 93.88 105 PHE A C 1
ATOM 825 O O . PHE A 1 105 ? -12.481 3.390 4.091 1.00 93.88 105 PHE A O 1
ATOM 832 N N . GLN A 1 106 ? -11.121 5.126 4.534 1.00 94.25 106 GLN A N 1
ATOM 833 C CA . GLN A 1 106 ? -12.048 5.818 5.425 1.00 94.25 106 GLN A CA 1
ATOM 834 C C . GLN A 1 106 ? -13.283 6.312 4.669 1.00 94.25 106 GLN A C 1
ATOM 836 O O . GLN A 1 106 ? -14.403 6.060 5.103 1.00 94.25 106 GLN A O 1
ATOM 841 N N . LYS A 1 107 ? -13.102 6.936 3.494 1.00 94.50 107 LYS A N 1
ATOM 842 C CA . LYS A 1 107 ? -14.217 7.316 2.602 1.00 94.50 107 LYS A CA 1
ATOM 843 C C . LYS A 1 107 ? -15.048 6.107 2.165 1.00 94.50 107 LYS A C 1
ATOM 845 O O . LYS A 1 107 ? -16.257 6.213 1.989 1.00 94.50 107 LYS A O 1
ATOM 850 N N . SER A 1 108 ? -14.401 4.953 2.030 1.00 92.38 108 SER A N 1
ATOM 851 C CA . SER A 1 108 ? -15.049 3.676 1.716 1.00 92.38 108 SER A CA 1
ATOM 852 C C . SER A 1 108 ? -15.686 2.999 2.941 1.00 92.38 108 SER A C 1
ATOM 854 O O . SER A 1 108 ? -16.230 1.906 2.816 1.00 92.38 108 SER A O 1
ATOM 856 N N . HIS A 1 109 ? -15.645 3.632 4.121 1.00 92.75 109 HIS A N 1
ATOM 857 C CA . HIS A 1 109 ? -16.196 3.138 5.389 1.00 92.75 109 HIS A CA 1
ATOM 858 C C . HIS A 1 109 ? -15.613 1.791 5.859 1.00 92.75 109 HIS A C 1
ATOM 860 O O . HIS A 1 109 ? -16.276 1.037 6.576 1.00 92.75 109 HIS A O 1
ATOM 866 N N . ILE A 1 110 ? -14.373 1.480 5.465 1.00 93.44 110 ILE A N 1
ATOM 867 C CA . ILE A 1 110 ? -13.673 0.235 5.828 1.00 93.44 110 ILE A CA 1
ATOM 868 C C . ILE A 1 110 ? -12.897 0.404 7.145 1.00 93.44 110 ILE A C 1
ATOM 870 O O . ILE A 1 110 ? -12.822 -0.520 7.963 1.00 93.44 110 ILE A O 1
ATOM 874 N N . VAL A 1 111 ? -12.334 1.593 7.361 1.00 94.56 111 VAL A N 1
ATOM 875 C CA . VAL A 1 111 ? -11.588 1.975 8.569 1.00 94.56 111 VAL A CA 1
ATOM 876 C C . VAL A 1 111 ? -12.165 3.243 9.178 1.00 94.56 111 VAL A C 1
ATOM 878 O O . VAL A 1 111 ? -12.785 4.048 8.482 1.00 94.56 111 VAL A O 1
ATOM 881 N N . THR A 1 112 ? -11.904 3.442 10.463 1.00 94.12 112 THR A N 1
ATOM 882 C CA . THR A 1 112 ? -12.152 4.691 11.180 1.00 94.12 112 THR A CA 1
ATOM 883 C C . THR A 1 112 ? -10.864 5.171 11.849 1.00 94.12 112 THR A C 1
ATOM 885 O O . THR A 1 112 ? -9.975 4.379 12.175 1.00 94.12 112 THR A O 1
ATOM 888 N N . GLN A 1 113 ? -10.735 6.489 12.002 1.00 94.00 113 GLN A N 1
ATOM 889 C CA . GLN A 1 113 ? -9.617 7.110 12.707 1.00 94.00 113 GLN A CA 1
ATOM 890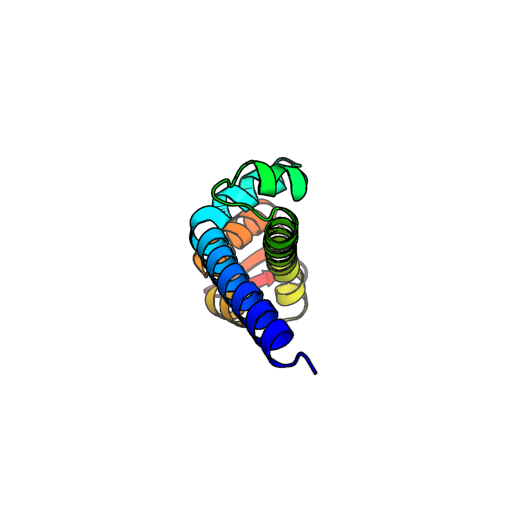 C C . GLN A 1 113 ? -10.056 7.425 14.139 1.00 94.00 113 GLN A C 1
ATOM 892 O O . GLN A 1 113 ? -10.979 8.216 14.338 1.00 94.00 113 GLN A O 1
ATOM 897 N N . LYS A 1 114 ? -9.395 6.825 15.134 1.00 91.69 114 LYS A N 1
ATOM 898 C CA . LYS A 1 114 ? -9.602 7.131 16.557 1.00 91.69 114 LYS A CA 1
ATOM 899 C C . LYS A 1 114 ? -8.350 7.817 17.096 1.00 91.69 114 LYS A C 1
ATOM 901 O O . LYS A 1 114 ? -7.316 7.188 17.295 1.00 91.69 114 LYS A O 1
ATOM 906 N N . GLY A 1 115 ? -8.422 9.130 17.302 1.00 91.19 115 GLY A N 1
ATOM 907 C CA . GLY A 1 115 ? -7.249 9.922 17.673 1.00 91.19 115 GLY A CA 1
ATOM 908 C C . GLY A 1 115 ? -6.165 9.851 16.591 1.00 91.19 115 GLY A C 1
ATOM 909 O O . GLY A 1 115 ? -6.386 10.284 15.462 1.00 91.19 115 GLY A O 1
ATOM 910 N N . GLN A 1 116 ? -4.997 9.306 16.934 1.00 90.88 116 GLN A N 1
ATOM 911 C CA . GLN A 1 116 ? -3.862 9.172 16.009 1.00 90.88 116 GLN A CA 1
ATOM 912 C C . GLN A 1 116 ? -3.774 7.801 15.322 1.00 90.88 116 GLN A C 1
ATOM 914 O O . GLN A 1 116 ? -2.902 7.614 14.475 1.00 90.88 116 GLN A O 1
ATOM 919 N N . VAL A 1 117 ? -4.657 6.857 15.661 1.00 95.06 117 VAL A N 1
ATOM 920 C CA . VAL A 1 117 ? -4.607 5.486 15.143 1.00 95.06 117 VAL A CA 1
ATOM 921 C C . VAL A 1 117 ? -5.761 5.171 14.198 1.00 95.06 117 VAL A C 1
ATOM 923 O O . VAL A 1 117 ? -6.845 5.756 14.265 1.00 95.06 117 VAL A O 1
ATOM 926 N N . TRP A 1 118 ? -5.513 4.206 13.319 1.00 95.31 118 TRP A N 1
ATOM 927 C CA . TRP A 1 118 ? -6.462 3.664 12.360 1.00 95.31 118 TRP A CA 1
ATOM 928 C C . TRP A 1 118 ? -6.922 2.286 12.803 1.00 95.31 118 TRP A C 1
ATOM 930 O O . TRP A 1 118 ? -6.109 1.422 13.139 1.00 95.31 118 TRP A O 1
ATOM 940 N N . ILE A 1 119 ? -8.237 2.082 12.779 1.00 94.06 119 ILE A N 1
ATOM 941 C CA . ILE A 1 119 ? -8.880 0.853 13.235 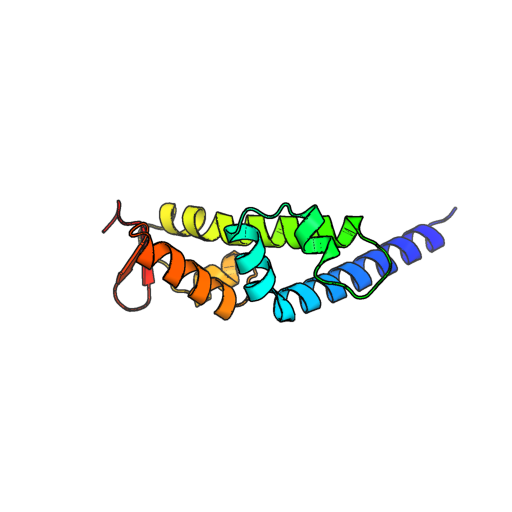1.00 94.06 119 ILE A CA 1
ATOM 942 C C . ILE A 1 119 ? -9.829 0.368 12.144 1.00 94.06 119 ILE A C 1
ATOM 944 O O . ILE A 1 119 ? -10.505 1.147 11.473 1.00 94.06 119 ILE A O 1
ATOM 948 N N . HIS A 1 120 ? -9.869 -0.944 11.932 1.00 94.12 120 HIS A N 1
ATOM 949 C CA . HIS A 1 120 ? -10.839 -1.537 11.022 1.00 94.12 120 HIS A CA 1
ATOM 950 C C . HIS A 1 120 ? -12.230 -1.473 11.656 1.00 94.12 120 HIS A C 1
ATOM 952 O O . HIS A 1 120 ? -12.388 -1.911 12.789 1.00 94.12 120 HIS A O 1
ATOM 958 N N . LYS A 1 121 ? -13.257 -1.063 10.902 1.00 90.38 121 LYS A N 1
ATOM 959 C CA . LYS A 1 121 ? -14.624 -0.835 11.411 1.00 90.38 121 LYS A CA 1
ATOM 960 C C . LYS A 1 121 ? -15.206 -1.977 12.263 1.00 90.38 121 LYS A C 1
ATOM 962 O O . LYS A 1 121 ? -15.911 -1.739 13.225 1.00 90.38 121 LYS A O 1
ATOM 967 N N . LYS A 1 122 ? -14.893 -3.236 11.942 1.00 88.94 122 LYS A N 1
ATOM 968 C CA . LYS A 1 122 ? -15.289 -4.415 12.751 1.00 88.94 122 LYS A CA 1
ATOM 969 C C . LYS A 1 122 ? -14.787 -4.434 14.211 1.00 88.94 122 LYS A C 1
ATOM 971 O O . LYS A 1 122 ? -15.271 -5.257 14.975 1.00 88.94 122 LYS A O 1
ATOM 976 N N . TYR A 1 123 ? -13.777 -3.632 14.542 1.00 84.69 123 TYR A N 1
ATOM 977 C CA . TYR A 1 123 ? -13.159 -3.517 15.870 1.00 84.69 123 TYR A CA 1
ATOM 978 C C . TYR A 1 123 ? -13.340 -2.115 16.469 1.00 84.69 123 TYR A C 1
ATOM 980 O O . TYR A 1 123 ? -12.691 -1.781 17.459 1.00 84.69 123 TYR A O 1
ATOM 988 N N . GLU A 1 124 ? -14.151 -1.272 15.825 1.00 73.56 124 GLU A N 1
ATOM 989 C CA . GLU A 1 124 ? -14.602 -0.016 16.417 1.00 73.56 124 GLU A CA 1
ATOM 990 C C . GLU A 1 124 ? -15.482 -0.277 17.640 1.00 73.56 124 GLU A C 1
ATOM 992 O O . GLU A 1 124 ? -15.281 0.489 18.612 1.00 73.56 124 GLU A O 1
#